Protein AF-A0A9X2YEI8-F1 (afdb_monomer_lite)

Organism: NCBI:txid318424

Foldseek 3Di:
DDDPVVVVVVVVVVVVVVPLPPVLLVVLLQQLQVLLLPLVVLVVQCPPPPDDLQNVSVVSLVVPCPDPVVVSHDSVSSSNSNSVSSVVSVD

Radius of gyration: 19.05 Å; chains: 1; bounding box: 46×25×60 Å

pLDDT: mean 77.61, std 20.59, range [37.12, 96.12]

Secondary structure (DSSP, 8-state):
--SHHHHHHHHHHHHHHHHTTHHHHHHHHHHHHHHH--HHHHHHHHTSTT--HHHHHHHHHHHHTTSGGGTT--HHHHHHHHHHHHHHHH-

Sequence (91 aa):
MSIIAAALLVLLVAAELSIGSDDRHDRSYHAGYVAASHGSWVRDAMATRGMTSSTLCESVADRTLTGDEAVGIVRGDFIDGCTRAVAEAME

Structure (mmCIF, N/CA/C/O backbone):
data_AF-A0A9X2YEI8-F1
#
_entry.id   AF-A0A9X2YEI8-F1
#
loop_
_atom_site.group_PDB
_atom_site.id
_atom_site.type_symbol
_atom_site.label_atom_id
_atom_site.label_alt_id
_atom_site.label_comp_id
_atom_site.label_asym_id
_atom_site.label_entity_id
_atom_site.label_seq_id
_atom_site.pdbx_PDB_ins_code
_atom_site.Cartn_x
_atom_site.Cartn_y
_atom_site.Cartn_z
_atom_site.occupancy
_atom_site.B_iso_or_equiv
_atom_site.auth_seq_id
_atom_site.auth_comp_id
_atom_site.auth_asym_id
_atom_site.auth_atom_id
_atom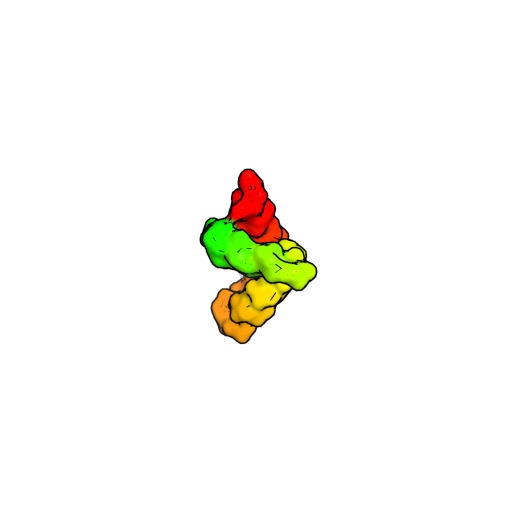_site.pdbx_PDB_model_num
ATOM 1 N N . MET A 1 1 ? 30.438 11.795 -44.913 1.00 51.81 1 MET A N 1
ATOM 2 C CA . MET A 1 1 ? 30.275 12.706 -43.763 1.00 51.81 1 MET A CA 1
ATOM 3 C C . MET A 1 1 ? 29.359 13.831 -44.191 1.00 51.81 1 MET A C 1
ATOM 5 O O . MET A 1 1 ? 29.724 14.521 -45.127 1.00 51.81 1 MET A O 1
ATOM 9 N N . SER A 1 2 ? 28.189 13.970 -43.570 1.00 38.09 2 SER A N 1
ATOM 10 C CA . SER A 1 2 ? 27.698 15.291 -43.165 1.00 38.09 2 SER A CA 1
ATOM 11 C C . SER A 1 2 ? 26.414 15.166 -42.343 1.00 38.09 2 SER A C 1
ATOM 13 O O . SER A 1 2 ? 25.303 15.187 -42.856 1.00 38.09 2 SER A O 1
ATOM 15 N N . ILE A 1 3 ? 26.653 15.014 -41.038 1.00 45.00 3 ILE A N 1
ATOM 16 C CA . ILE A 1 3 ? 26.004 15.672 -39.886 1.00 45.00 3 ILE A CA 1
ATOM 17 C C . ILE A 1 3 ? 24.502 15.470 -39.614 1.00 45.00 3 ILE A C 1
ATOM 19 O O . ILE A 1 3 ? 24.104 15.562 -38.457 1.00 45.00 3 ILE A O 1
ATOM 23 N N . ILE A 1 4 ? 23.664 15.135 -40.595 1.00 39.22 4 ILE A N 1
ATOM 24 C CA . ILE A 1 4 ? 22.202 15.133 -40.391 1.00 39.22 4 ILE A CA 1
ATOM 25 C C . ILE A 1 4 ? 21.734 13.885 -39.624 1.00 39.22 4 ILE A C 1
ATOM 27 O O . ILE A 1 4 ? 20.852 13.970 -38.774 1.00 39.22 4 ILE A O 1
ATOM 31 N N . ALA A 1 5 ? 22.378 12.735 -39.842 1.00 37.12 5 ALA A N 1
ATOM 32 C CA . ALA A 1 5 ? 22.002 11.489 -39.167 1.00 37.12 5 ALA A CA 1
ATOM 33 C C . ALA A 1 5 ? 22.395 11.454 -37.678 1.00 37.12 5 ALA A C 1
ATOM 35 O O . ALA A 1 5 ? 21.741 10.785 -36.885 1.00 37.12 5 ALA A O 1
ATOM 36 N N . ALA A 1 6 ? 23.438 12.191 -37.281 1.00 39.53 6 ALA A N 1
ATOM 37 C CA . ALA A 1 6 ? 23.888 12.223 -35.889 1.00 39.53 6 ALA A CA 1
ATOM 38 C C . ALA A 1 6 ? 23.042 13.172 -35.022 1.00 39.53 6 ALA A C 1
ATOM 40 O O . ALA A 1 6 ? 22.823 12.887 -33.850 1.00 39.53 6 ALA A O 1
ATOM 41 N N . ALA A 1 7 ? 22.515 14.263 -35.591 1.00 40.12 7 ALA A N 1
ATOM 42 C CA . ALA A 1 7 ? 21.663 15.197 -34.852 1.00 40.12 7 ALA A CA 1
ATOM 43 C C . ALA A 1 7 ? 20.281 14.602 -34.516 1.00 40.12 7 ALA A C 1
ATOM 45 O O . ALA A 1 7 ? 19.739 14.864 -33.445 1.00 40.12 7 ALA A O 1
ATOM 46 N N . LEU A 1 8 ? 19.736 13.752 -35.394 1.00 37.56 8 LEU A N 1
ATOM 47 C CA . LEU A 1 8 ? 18.447 13.081 -35.179 1.00 37.56 8 LEU A CA 1
ATOM 48 C C . LEU A 1 8 ? 18.505 11.989 -34.100 1.00 37.56 8 LEU A C 1
ATOM 50 O O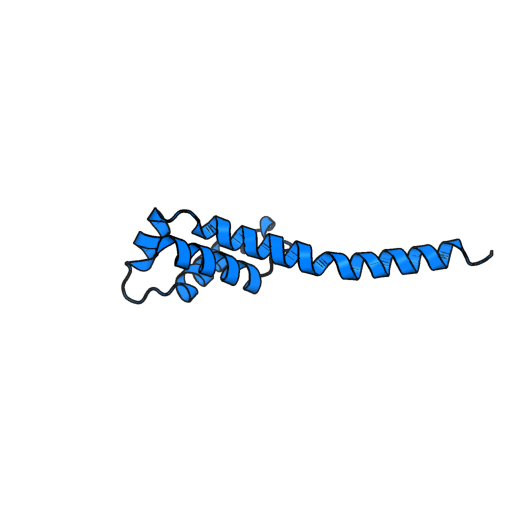 . LEU A 1 8 ? 17.538 11.806 -33.366 1.00 37.56 8 LEU A O 1
ATOM 54 N N . LEU A 1 9 ? 19.647 11.315 -33.944 1.00 39.47 9 LEU A N 1
ATOM 55 C CA . LEU A 1 9 ? 19.840 10.315 -32.887 1.00 39.47 9 LEU A CA 1
ATOM 56 C C . LEU A 1 9 ? 19.984 10.943 -31.493 1.00 39.47 9 LEU A C 1
ATOM 58 O O . LEU A 1 9 ? 19.544 10.350 -30.515 1.00 39.47 9 LEU A O 1
ATOM 62 N N . VAL A 1 10 ? 20.530 12.158 -31.391 1.00 43.28 10 VAL A N 1
ATOM 63 C CA . VAL A 1 10 ? 20.626 12.871 -30.103 1.00 43.28 10 VAL A CA 1
ATOM 64 C C . VAL A 1 10 ? 19.259 13.412 -29.655 1.00 43.28 10 VAL A C 1
ATOM 66 O O . VAL A 1 10 ? 18.975 13.442 -28.460 1.00 43.28 10 VAL A O 1
ATOM 69 N N . LEU A 1 11 ? 18.374 13.766 -30.593 1.00 40.75 11 LEU A N 1
ATOM 70 C CA . LEU A 1 11 ? 17.014 14.231 -30.286 1.00 40.75 11 LEU A CA 1
ATOM 71 C C . LEU A 1 11 ? 16.053 13.101 -29.881 1.00 40.75 11 LEU A C 1
ATOM 73 O O . LEU A 1 11 ? 15.205 13.320 -29.021 1.00 40.75 11 LEU A O 1
ATOM 77 N N . LEU A 1 12 ? 16.213 11.888 -30.422 1.00 41.47 12 LEU A N 1
ATOM 78 C CA . LEU A 1 12 ? 15.422 10.727 -29.988 1.00 41.47 12 LEU A CA 1
ATOM 79 C C . LEU A 1 12 ? 15.800 10.250 -28.578 1.00 41.47 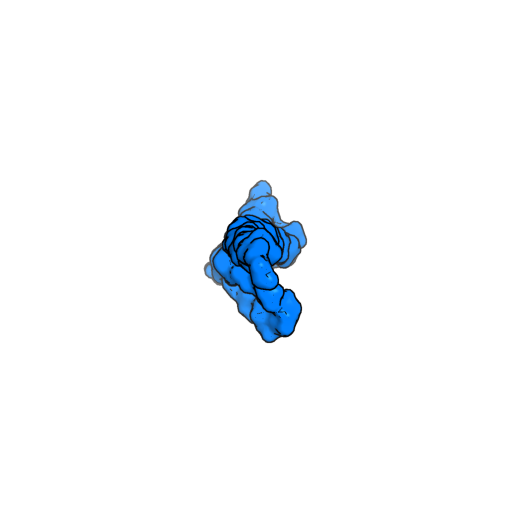12 LEU A C 1
ATOM 81 O O . LEU A 1 12 ? 14.921 9.901 -27.800 1.00 41.47 12 LEU A O 1
ATOM 85 N N . VAL A 1 13 ? 17.081 10.321 -28.205 1.00 43.72 13 VAL A N 1
ATOM 86 C CA . VAL A 1 13 ? 17.518 9.991 -26.836 1.00 43.72 13 VAL A CA 1
ATOM 87 C C . VAL A 1 13 ? 17.046 11.045 -25.819 1.00 43.72 13 VAL A C 1
ATOM 89 O O . VAL A 1 13 ? 16.765 10.708 -24.673 1.00 43.72 13 VAL A O 1
ATOM 92 N N . ALA A 1 14 ? 16.885 12.309 -26.230 1.00 44.66 14 ALA A N 1
ATOM 93 C CA . ALA A 1 14 ? 16.323 13.358 -25.374 1.00 44.66 14 ALA A CA 1
ATOM 94 C C . ALA A 1 14 ? 14.791 13.253 -25.199 1.00 44.66 14 ALA A C 1
ATOM 96 O O . ALA A 1 14 ? 14.268 13.621 -24.146 1.00 44.66 14 ALA A O 1
ATOM 97 N N . ALA A 1 15 ? 14.069 12.720 -26.193 1.00 41.22 15 ALA A N 1
ATOM 98 C CA . ALA A 1 15 ? 12.625 12.486 -26.099 1.00 41.22 15 ALA A CA 1
ATOM 99 C C . ALA A 1 15 ? 12.281 11.278 -25.203 1.00 41.22 15 ALA A C 1
ATOM 101 O O . ALA A 1 15 ? 11.343 11.348 -24.414 1.00 41.22 15 ALA A O 1
ATOM 102 N N . GLU A 1 16 ? 13.091 10.216 -25.231 1.00 44.28 16 GLU A N 1
ATOM 103 C CA . GLU A 1 16 ? 12.930 9.042 -24.350 1.00 44.28 16 GLU A CA 1
ATOM 104 C C . GLU A 1 16 ? 13.189 9.368 -22.865 1.00 44.28 16 GLU A C 1
ATOM 106 O O . GLU A 1 16 ? 12.647 8.719 -21.973 1.00 44.28 16 GLU A O 1
ATOM 111 N N . LEU A 1 17 ? 13.967 10.415 -22.573 1.00 41.50 17 LEU A N 1
ATOM 112 C CA . LEU A 1 17 ? 14.197 10.890 -21.203 1.00 41.50 17 LEU A CA 1
ATOM 113 C C . LEU A 1 17 ? 13.016 11.684 -20.621 1.00 41.50 17 LEU A C 1
ATOM 115 O O . LEU A 1 17 ? 12.999 11.931 -19.418 1.00 41.50 17 LEU A O 1
ATOM 119 N N . SER A 1 18 ? 12.035 12.057 -21.450 1.00 42.69 18 SER A N 1
ATOM 120 C CA . SER A 1 18 ? 10.864 12.848 -21.036 1.00 42.69 18 SER A CA 1
ATOM 121 C C . SER A 1 18 ? 9.569 12.024 -20.954 1.00 42.69 18 SER A C 1
ATOM 123 O O . SER A 1 18 ? 8.609 12.470 -20.341 1.00 42.69 18 SER A O 1
ATOM 125 N N . ILE A 1 19 ? 9.534 10.827 -21.554 1.00 47.50 19 ILE A N 1
ATOM 126 C CA . ILE A 1 19 ? 8.358 9.927 -21.579 1.00 47.50 19 ILE A CA 1
ATOM 127 C C . ILE A 1 19 ? 8.383 8.935 -20.398 1.00 47.50 19 ILE A C 1
ATOM 129 O O . ILE A 1 19 ? 7.363 8.394 -19.988 1.00 47.50 19 ILE A O 1
ATOM 133 N N . GLY A 1 20 ? 9.551 8.708 -19.794 1.00 48.62 20 GLY A N 1
ATOM 134 C CA . GLY A 1 20 ? 9.731 7.663 -18.783 1.00 48.62 20 GLY A CA 1
ATOM 135 C C . GLY A 1 20 ? 9.200 7.967 -17.378 1.00 48.62 20 GLY A C 1
ATOM 136 O O . GLY A 1 20 ? 9.190 7.048 -16.558 1.00 48.62 20 GLY A O 1
ATOM 137 N N . SER A 1 21 ? 8.814 9.209 -17.066 1.00 52.25 21 SER A N 1
ATOM 138 C CA . SER A 1 21 ? 8.386 9.612 -15.717 1.00 52.25 21 SER A CA 1
ATOM 139 C C . SER A 1 21 ? 6.877 9.505 -15.503 1.00 52.25 21 SER A C 1
ATOM 141 O O . SER A 1 21 ? 6.488 8.860 -14.534 1.00 52.25 21 SER A O 1
ATOM 143 N N . ASP A 1 22 ? 6.042 10.039 -16.402 1.00 59.84 22 ASP A N 1
ATOM 144 C CA . ASP A 1 22 ? 4.575 9.994 -16.245 1.00 59.84 22 ASP A CA 1
ATOM 145 C C . ASP A 1 22 ? 4.041 8.557 -16.349 1.00 59.84 22 ASP A C 1
ATOM 147 O O . ASP A 1 22 ? 3.377 8.077 -15.436 1.00 59.84 22 ASP A O 1
ATOM 151 N N . ASP A 1 23 ? 4.458 7.795 -17.367 1.00 67.44 23 ASP A N 1
ATOM 152 C CA . ASP A 1 23 ? 4.056 6.385 -17.523 1.00 67.44 23 ASP A CA 1
ATOM 153 C C . ASP A 1 23 ? 4.542 5.483 -16.377 1.00 67.44 23 ASP A C 1
ATOM 155 O O . ASP A 1 23 ? 4.016 4.388 -16.148 1.00 67.44 23 ASP A O 1
ATOM 159 N N . ARG A 1 24 ? 5.621 5.876 -15.692 1.00 63.62 24 ARG A N 1
ATOM 160 C CA . ARG A 1 24 ? 6.143 5.139 -14.536 1.00 63.62 24 ARG A CA 1
ATOM 161 C C . ARG A 1 24 ? 5.384 5.506 -13.268 1.00 63.62 24 ARG A C 1
ATOM 163 O O . ARG A 1 24 ? 5.110 4.604 -12.475 1.00 63.62 24 ARG A O 1
ATOM 170 N N . HIS A 1 25 ? 5.036 6.779 -13.110 1.00 75.56 25 HIS A N 1
ATOM 171 C CA . HIS A 1 25 ? 4.208 7.272 -12.017 1.00 75.56 25 HIS A CA 1
ATOM 172 C C . HIS A 1 25 ? 2.828 6.611 -12.069 1.00 75.56 25 HIS A C 1
ATOM 174 O O . H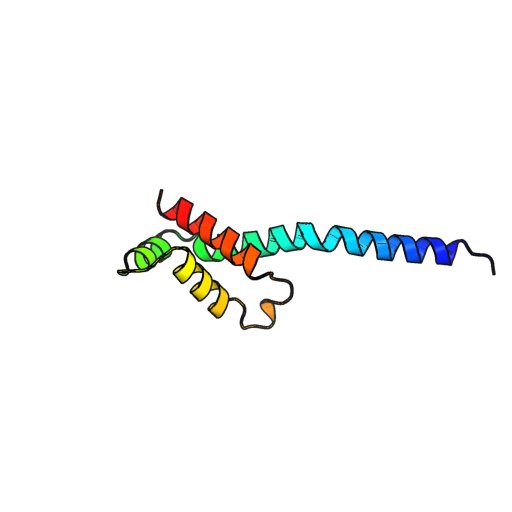IS A 1 25 ? 2.424 5.954 -11.111 1.00 75.56 25 HIS A O 1
ATOM 180 N N . ASP A 1 26 ? 2.189 6.624 -13.240 1.00 84.44 26 ASP A N 1
ATOM 181 C CA . ASP A 1 26 ? 0.880 6.008 -13.465 1.00 84.44 26 ASP A CA 1
ATOM 182 C C . ASP A 1 26 ? 0.897 4.496 -13.228 1.00 84.44 26 ASP A C 1
ATOM 184 O O . ASP A 1 26 ? 0.011 3.955 -12.564 1.00 84.44 26 ASP A O 1
ATOM 188 N N . ARG A 1 27 ? 1.927 3.786 -13.710 1.00 87.31 27 ARG A N 1
ATOM 189 C CA . ARG A 1 27 ? 2.053 2.338 -13.471 1.00 87.31 27 ARG A CA 1
ATOM 190 C C . ARG A 1 27 ? 2.287 1.998 -12.007 1.00 87.31 27 ARG A C 1
ATOM 192 O O . ARG A 1 27 ? 1.683 1.052 -11.506 1.00 87.31 27 ARG A O 1
ATOM 199 N N . SER A 1 28 ? 3.158 2.742 -11.333 1.00 91.12 28 SER A N 1
ATOM 200 C CA . SER A 1 28 ? 3.483 2.500 -9.926 1.00 91.12 28 SER A CA 1
ATOM 201 C C . SER A 1 28 ? 2.270 2.781 -9.042 1.00 91.12 28 SER A C 1
ATOM 203 O O . SER A 1 28 ? 1.896 1.938 -8.228 1.00 91.12 28 SER A O 1
ATOM 205 N N . TYR A 1 29 ? 1.595 3.904 -9.293 1.00 92.75 29 TYR A N 1
ATOM 206 C CA . TYR A 1 29 ? 0.330 4.262 -8.668 1.00 92.75 29 TYR A CA 1
ATOM 207 C C . TYR A 1 29 ? -0.741 3.197 -8.891 1.00 92.75 29 TYR A C 1
ATOM 209 O O . TYR A 1 29 ? -1.337 2.695 -7.938 1.00 92.75 29 TYR A O 1
ATOM 217 N N . HIS A 1 30 ? -0.957 2.788 -10.141 1.00 91.94 30 HIS A N 1
ATOM 218 C CA . HIS A 1 30 ? -1.956 1.780 -10.469 1.00 91.94 30 HIS A CA 1
ATOM 219 C C . HIS A 1 30 ? -1.664 0.433 -9.797 1.00 91.94 30 HIS A C 1
ATOM 221 O O . HIS A 1 30 ? -2.577 -0.189 -9.257 1.00 91.94 30 HIS A O 1
ATOM 227 N N . ALA A 1 31 ? -0.400 -0.002 -9.764 1.00 91.25 31 ALA A N 1
ATOM 228 C CA . ALA A 1 31 ? 0.000 -1.228 -9.077 1.00 91.25 31 ALA A CA 1
ATOM 229 C C . ALA A 1 31 ? -0.327 -1.173 -7.576 1.00 91.25 31 ALA A C 1
ATOM 231 O O . ALA A 1 31 ? -0.891 -2.123 -7.029 1.00 91.25 31 ALA A O 1
ATOM 232 N N . GLY A 1 32 ? -0.037 -0.040 -6.931 1.00 92.56 32 GLY A N 1
ATOM 233 C CA . GLY A 1 32 ? -0.403 0.206 -5.540 1.00 92.56 32 GLY A CA 1
ATOM 234 C C . GLY A 1 32 ? -1.909 0.177 -5.306 1.00 92.56 32 GLY A C 1
ATOM 235 O O . GLY A 1 32 ? -2.392 -0.496 -4.395 1.00 92.56 32 GLY A O 1
ATOM 236 N N . TYR A 1 33 ? -2.661 0.861 -6.168 1.00 93.62 33 TYR A N 1
ATOM 237 C CA . TYR A 1 33 ? -4.118 0.912 -6.106 1.00 93.62 33 TYR A CA 1
ATOM 238 C C . TYR A 1 33 ? -4.736 -0.484 -6.245 1.00 93.62 33 TYR A C 1
ATOM 240 O O . TYR A 1 33 ? -5.547 -0.894 -5.417 1.00 93.62 33 TYR A O 1
ATOM 248 N N . VAL A 1 34 ? -4.310 -1.268 -7.241 1.00 92.88 34 VAL A N 1
ATOM 249 C CA . VAL A 1 34 ? -4.802 -2.638 -7.453 1.00 92.88 34 VAL A CA 1
ATOM 250 C C . VAL A 1 34 ? -4.498 -3.527 -6.249 1.00 92.88 34 VAL A C 1
ATOM 252 O O . VAL A 1 34 ? -5.376 -4.290 -5.835 1.00 92.88 34 VAL A O 1
ATOM 255 N N . ALA A 1 35 ? -3.316 -3.387 -5.637 1.00 90.94 35 ALA A N 1
ATOM 256 C CA . ALA A 1 35 ? -2.934 -4.166 -4.464 1.00 90.94 35 ALA A CA 1
ATOM 257 C C . ALA A 1 35 ? -3.926 -3.998 -3.297 1.00 90.94 35 ALA A C 1
ATOM 259 O O . ALA A 1 35 ? -4.222 -4.979 -2.616 1.00 90.94 35 ALA A O 1
ATOM 260 N N . ALA A 1 36 ? -4.502 -2.802 -3.118 1.00 90.31 36 ALA A N 1
ATOM 261 C CA . ALA A 1 36 ? -5.478 -2.484 -2.069 1.00 90.31 36 ALA A CA 1
ATOM 262 C C . ALA A 1 36 ? -6.931 -2.292 -2.544 1.00 90.31 36 ALA A C 1
ATOM 264 O O . ALA A 1 36 ? -7.808 -1.997 -1.741 1.00 90.31 36 ALA A O 1
ATOM 265 N N . SER A 1 37 ? -7.233 -2.550 -3.815 1.00 88.44 37 SER A N 1
ATOM 266 C CA . SER A 1 37 ? -8.590 -2.399 -4.372 1.00 8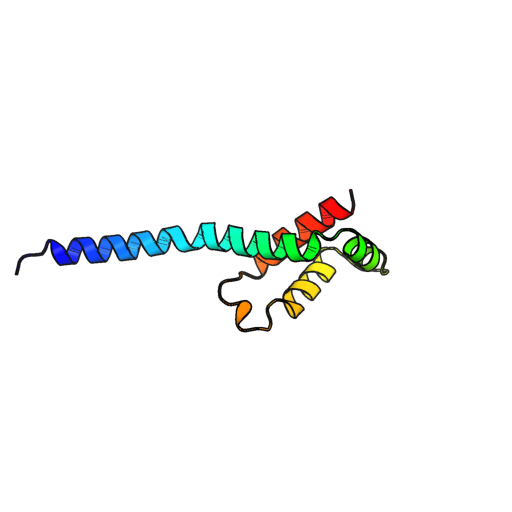8.44 37 SER A CA 1
ATOM 267 C C . SER A 1 37 ? -9.619 -3.397 -3.813 1.00 88.44 37 SER A C 1
ATOM 269 O O . SER A 1 37 ? -10.829 -3.173 -3.862 1.00 88.44 37 SER A O 1
ATOM 271 N N . HIS A 1 38 ? -9.160 -4.513 -3.244 1.00 83.25 38 HIS A N 1
ATOM 272 C CA . HIS A 1 38 ? -10.032 -5.535 -2.670 1.00 83.25 38 HIS A CA 1
ATOM 273 C C . HIS A 1 38 ? -10.493 -5.137 -1.255 1.00 83.25 38 HIS A C 1
ATOM 275 O O . HIS A 1 38 ? -9.934 -5.562 -0.244 1.00 83.25 38 HIS A O 1
ATOM 281 N N . GLY A 1 39 ? -11.563 -4.345 -1.173 1.00 77.69 39 GLY A N 1
ATOM 282 C CA . GLY A 1 39 ? -11.987 -3.702 0.076 1.00 77.69 39 GLY A CA 1
ATOM 283 C C . GLY A 1 39 ? -12.279 -4.622 1.274 1.00 77.69 39 GLY A C 1
ATOM 284 O O . GLY A 1 39 ? -12.220 -4.162 2.410 1.00 77.69 39 GLY A O 1
ATOM 285 N N . SER A 1 40 ? -12.568 -5.918 1.087 1.00 86.25 40 SER A N 1
ATOM 286 C CA . SER A 1 40 ? -12.823 -6.834 2.214 1.00 86.25 40 SER A CA 1
ATOM 287 C C . SER A 1 40 ? -11.583 -7.101 3.071 1.00 86.25 40 SER A C 1
ATOM 289 O O . SER A 1 40 ? -11.687 -7.055 4.293 1.00 86.25 40 SER A O 1
ATOM 291 N N . TRP A 1 41 ? -10.420 -7.357 2.460 1.00 89.81 41 TRP A N 1
ATOM 292 C CA . TRP A 1 41 ? -9.189 -7.600 3.221 1.00 89.81 41 TRP A CA 1
ATOM 293 C C . TRP A 1 41 ? -8.620 -6.295 3.780 1.00 89.81 41 TRP A C 1
ATOM 295 O O . TRP A 1 41 ? -8.075 -6.296 4.878 1.00 89.81 41 TRP A O 1
ATOM 305 N N . VAL A 1 42 ? -8.792 -5.176 3.064 1.00 91.19 42 VAL A N 1
ATOM 306 C CA . VAL A 1 42 ? -8.393 -3.853 3.559 1.00 91.19 42 VAL A CA 1
ATOM 307 C C . VAL A 1 42 ? -9.152 -3.513 4.833 1.00 91.19 42 VAL A C 1
ATOM 309 O O . VAL A 1 42 ? -8.532 -3.121 5.815 1.00 91.19 42 VAL A O 1
ATOM 312 N N . ARG A 1 43 ? -10.476 -3.706 4.852 1.00 90.31 43 ARG A N 1
ATOM 313 C CA . ARG A 1 43 ? -11.291 -3.467 6.051 1.00 90.31 43 ARG A CA 1
ATOM 314 C C . ARG A 1 43 ? -10.873 -4.355 7.221 1.00 90.31 43 ARG A C 1
ATOM 316 O O . ARG A 1 43 ? -10.783 -3.863 8.340 1.00 90.31 43 ARG A O 1
ATOM 323 N N . ASP A 1 44 ? -10.581 -5.628 6.963 1.00 92.38 44 ASP A N 1
ATOM 324 C CA . ASP A 1 44 ? -10.079 -6.557 7.984 1.00 92.38 44 ASP A CA 1
ATOM 325 C C . ASP A 1 44 ? -8.711 -6.115 8.537 1.00 92.38 44 ASP A C 1
ATOM 327 O O . ASP A 1 44 ? -8.521 -5.999 9.749 1.00 92.38 44 ASP A O 1
ATOM 331 N N . ALA A 1 45 ? -7.781 -5.743 7.654 1.00 91.19 45 ALA A N 1
ATOM 332 C CA . ALA A 1 45 ? -6.476 -5.230 8.049 1.00 91.19 45 ALA A CA 1
ATOM 333 C C . ALA A 1 45 ? -6.595 -3.928 8.857 1.00 91.19 45 ALA A C 1
ATOM 335 O O . ALA A 1 45 ? -5.982 -3.798 9.918 1.00 91.19 45 ALA A O 1
ATOM 336 N N . MET A 1 46 ? -7.428 -2.990 8.401 1.00 92.75 46 MET A N 1
ATOM 337 C CA . MET A 1 46 ? -7.683 -1.706 9.061 1.00 92.75 46 MET A CA 1
ATOM 338 C C . MET A 1 46 ? -8.435 -1.846 10.393 1.00 92.75 46 MET A C 1
ATOM 340 O O . MET A 1 46 ? -8.329 -0.961 11.240 1.00 92.75 46 MET A O 1
ATOM 344 N N . ALA A 1 47 ? -9.142 -2.956 10.631 1.00 93.38 47 ALA A N 1
ATOM 345 C CA . ALA A 1 47 ? -9.756 -3.257 11.926 1.00 93.38 47 ALA A CA 1
ATOM 346 C C . ALA A 1 47 ? -8.727 -3.649 13.006 1.00 93.38 47 ALA A C 1
ATOM 348 O O . ALA A 1 47 ? -9.043 -3.648 14.201 1.00 93.38 47 ALA A O 1
ATOM 349 N N . THR A 1 48 ? -7.483 -3.951 12.619 1.00 94.31 48 THR A N 1
ATOM 350 C CA . THR A 1 48 ? -6.397 -4.208 13.569 1.00 94.31 48 THR A CA 1
ATOM 351 C C . THR A 1 48 ? -6.067 -2.938 14.354 1.00 94.31 48 THR A C 1
ATOM 353 O O . THR A 1 48 ? -5.808 -1.874 13.792 1.00 94.31 48 THR A O 1
ATOM 356 N N . ARG A 1 49 ? -6.042 -3.035 15.689 1.00 92.50 49 ARG A N 1
ATOM 357 C CA . ARG A 1 49 ? -5.789 -1.881 16.562 1.00 92.50 49 ARG A CA 1
ATOM 358 C C . ARG A 1 49 ? -4.434 -1.239 16.246 1.00 92.50 49 ARG A C 1
ATOM 360 O O . ARG A 1 49 ? -3.402 -1.895 16.336 1.00 92.50 49 ARG A O 1
ATOM 367 N N . GLY A 1 50 ? -4.449 0.063 15.965 1.00 89.69 50 GLY A N 1
ATOM 368 C CA . GLY A 1 50 ? -3.243 0.831 15.648 1.00 89.69 50 GLY A CA 1
ATOM 369 C C . GLY A 1 50 ? -2.786 0.713 14.192 1.00 89.69 50 GLY A C 1
ATOM 370 O O . GLY A 1 50 ? -1.768 1.307 13.847 1.00 89.69 50 GLY A O 1
ATOM 371 N N . MET A 1 51 ? -3.525 -0.008 13.340 1.00 93.69 51 MET A N 1
ATOM 372 C CA . MET A 1 51 ? -3.281 -0.009 11.902 1.00 93.69 51 MET A CA 1
ATOM 373 C C . MET A 1 51 ? -3.630 1.357 11.307 1.00 93.69 51 MET A C 1
ATOM 375 O O . MET A 1 51 ? -4.675 1.935 11.605 1.00 93.69 51 MET A O 1
ATOM 379 N N . THR A 1 52 ? -2.755 1.859 10.443 1.00 94.25 52 THR A N 1
ATOM 380 C CA . THR A 1 52 ? -3.002 3.049 9.622 1.00 94.25 52 THR A CA 1
ATOM 381 C C . THR A 1 52 ? -2.869 2.673 8.153 1.00 94.25 52 THR A C 1
ATOM 383 O O . THR A 1 52 ? -2.181 1.702 7.831 1.00 94.25 52 THR A O 1
ATOM 386 N N . SER A 1 53 ? -3.482 3.447 7.254 1.00 92.19 53 SER A N 1
ATOM 387 C CA . SER A 1 53 ? -3.339 3.244 5.806 1.00 92.19 53 SER A CA 1
ATOM 388 C C . SER A 1 53 ? -1.872 3.259 5.373 1.00 92.19 53 SER A C 1
ATOM 390 O O . SER A 1 53 ? -1.453 2.399 4.607 1.00 92.19 53 SER A O 1
ATOM 392 N N . SER A 1 54 ? -1.068 4.163 5.940 1.00 91.81 54 SER A N 1
ATOM 393 C CA . SER A 1 54 ? 0.374 4.234 5.692 1.00 91.81 54 SER A CA 1
ATOM 394 C C . SER A 1 54 ? 1.090 2.952 6.127 1.00 91.81 54 SER A C 1
ATOM 396 O O . SER A 1 54 ? 1.775 2.340 5.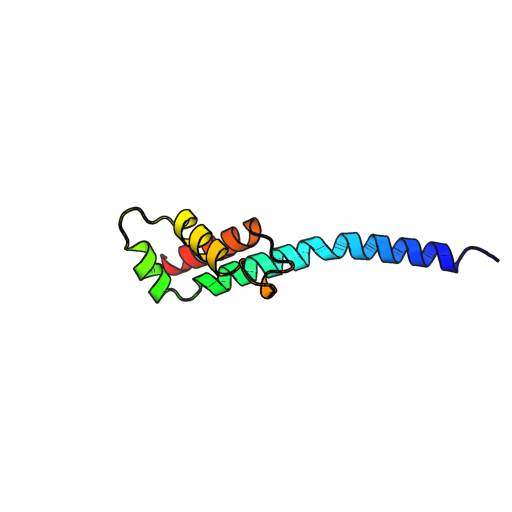316 1.00 91.81 54 SER A O 1
ATOM 398 N N . THR A 1 55 ? 0.888 2.483 7.363 1.00 94.44 55 THR A N 1
ATOM 399 C CA . THR A 1 55 ? 1.519 1.241 7.853 1.00 94.44 55 THR A CA 1
ATOM 400 C C . THR A 1 55 ? 1.100 0.019 7.033 1.00 94.44 55 THR A C 1
ATOM 402 O O . THR A 1 55 ? 1.924 -0.849 6.745 1.00 94.44 55 THR A O 1
ATOM 405 N N . LEU A 1 56 ? -0.172 -0.039 6.635 1.00 94.00 56 LEU A N 1
ATOM 406 C CA . LEU A 1 56 ? -0.696 -1.093 5.779 1.00 94.00 56 LEU A CA 1
ATOM 407 C C . LEU A 1 56 ? -0.009 -1.081 4.409 1.00 94.00 56 LEU A C 1
ATOM 409 O O . LEU A 1 56 ? 0.536 -2.099 3.990 1.00 94.00 56 LEU A O 1
ATOM 413 N N . CYS A 1 57 ? 0.006 0.070 3.739 1.00 95.44 57 CYS A N 1
ATOM 414 C CA . CYS A 1 57 ? 0.564 0.221 2.399 1.00 95.44 57 CYS A CA 1
ATOM 415 C C . CYS A 1 57 ? 2.085 0.059 2.357 1.00 95.44 57 CYS A C 1
ATOM 417 O O . CYS A 1 57 ? 2.594 -0.507 1.395 1.00 95.44 57 CYS A O 1
ATOM 419 N N . GLU A 1 58 ? 2.802 0.451 3.411 1.00 94.31 58 GLU A N 1
ATOM 420 C CA . GLU A 1 58 ? 4.227 0.141 3.570 1.00 94.31 58 GLU A CA 1
ATOM 421 C C . GLU A 1 58 ? 4.457 -1.371 3.652 1.00 94.31 58 GLU A C 1
ATOM 423 O O . GLU A 1 58 ? 5.306 -1.912 2.948 1.00 94.31 58 GLU A O 1
ATOM 428 N N . SER A 1 59 ? 3.642 -2.088 4.434 1.00 92.50 59 SER A N 1
ATOM 429 C CA . SER A 1 59 ? 3.740 -3.548 4.528 1.00 92.50 59 SER A CA 1
ATOM 430 C C . SER A 1 59 ? 3.382 -4.253 3.215 1.00 92.50 59 SER A C 1
ATOM 432 O O . SER A 1 59 ? 3.966 -5.289 2.896 1.00 92.50 59 SER A O 1
ATOM 434 N N . VAL A 1 60 ? 2.421 -3.721 2.458 1.00 91.75 60 VAL A N 1
ATOM 435 C CA . VAL A 1 60 ? 2.078 -4.223 1.120 1.00 91.75 60 VAL A CA 1
ATOM 436 C C . VAL A 1 60 ? 3.236 -3.973 0.160 1.00 91.75 60 VAL A C 1
ATOM 438 O O . VAL A 1 60 ? 3.672 -4.909 -0.504 1.00 91.75 60 VAL A O 1
ATOM 441 N N . ALA A 1 61 ? 3.785 -2.757 0.139 1.00 91.62 61 ALA A N 1
ATOM 442 C CA . ALA A 1 61 ? 4.930 -2.406 -0.691 1.00 91.62 61 ALA A CA 1
ATOM 443 C C . ALA A 1 61 ? 6.139 -3.303 -0.386 1.00 91.62 61 ALA A C 1
ATOM 445 O O . ALA A 1 61 ? 6.728 -3.860 -1.306 1.00 91.62 61 ALA A O 1
ATOM 446 N N . ASP A 1 62 ? 6.460 -3.535 0.889 1.00 90.88 62 ASP A N 1
ATOM 447 C CA . ASP A 1 62 ? 7.557 -4.424 1.288 1.00 90.88 62 ASP A CA 1
ATOM 448 C C . ASP A 1 62 ? 7.354 -5.868 0.803 1.00 90.88 62 ASP A C 1
ATOM 450 O O . ASP A 1 62 ? 8.320 -6.554 0.491 1.00 90.88 62 ASP A O 1
ATOM 454 N N . ARG A 1 63 ? 6.114 -6.360 0.714 1.00 87.56 63 ARG A N 1
ATOM 455 C CA . ARG A 1 63 ? 5.838 -7.710 0.191 1.00 87.56 63 ARG A CA 1
ATOM 456 C C . ARG A 1 63 ? 5.872 -7.753 -1.331 1.00 87.56 63 ARG A C 1
ATOM 458 O O . ARG A 1 63 ? 6.401 -8.704 -1.894 1.00 87.56 63 ARG A O 1
ATOM 465 N N . THR A 1 64 ? 5.316 -6.742 -1.988 1.00 85.62 64 THR A N 1
ATOM 466 C CA . THR A 1 64 ? 5.155 -6.702 -3.446 1.00 85.62 64 THR A CA 1
ATOM 467 C C . THR A 1 64 ? 6.449 -6.327 -4.166 1.00 85.62 64 THR A C 1
ATOM 469 O O . THR A 1 64 ? 6.710 -6.832 -5.253 1.00 85.62 64 THR A O 1
ATOM 472 N N . LEU A 1 65 ? 7.292 -5.482 -3.567 1.00 85.81 65 LEU A N 1
ATOM 473 C CA . LEU A 1 65 ? 8.477 -4.918 -4.222 1.00 85.81 65 LEU A CA 1
ATOM 474 C C . LEU A 1 65 ? 9.770 -5.727 -4.006 1.00 85.81 65 LEU A C 1
ATOM 476 O O . LEU A 1 65 ? 10.859 -5.224 -4.270 1.00 85.81 65 LEU A O 1
ATOM 480 N N . THR A 1 66 ? 9.680 -6.966 -3.516 1.00 80.75 66 THR A N 1
ATOM 481 C CA . THR A 1 66 ? 10.859 -7.803 -3.205 1.00 80.75 66 THR A CA 1
ATOM 482 C C . THR A 1 66 ? 11.308 -8.729 -4.336 1.00 80.75 66 THR A C 1
ATOM 484 O O . THR A 1 66 ? 12.374 -9.332 -4.223 1.00 80.75 66 THR A O 1
ATOM 487 N N . GLY A 1 67 ? 10.536 -8.846 -5.421 1.00 68.19 67 GLY A N 1
ATOM 488 C CA . GLY A 1 67 ? 10.863 -9.690 -6.576 1.00 68.19 67 GLY A CA 1
ATOM 489 C C . GLY A 1 67 ? 11.397 -8.915 -7.784 1.00 68.19 67 GLY A C 1
ATOM 490 O O . GLY A 1 67 ? 11.221 -7.703 -7.886 1.00 68.19 67 GLY A O 1
ATOM 491 N N . ASP A 1 68 ? 11.976 -9.635 -8.751 1.00 67.50 68 ASP A N 1
ATOM 492 C CA . ASP A 1 68 ? 12.403 -9.085 -10.053 1.00 67.50 68 ASP A CA 1
ATOM 493 C C . ASP A 1 68 ? 11.251 -8.407 -10.830 1.00 67.50 68 ASP A C 1
ATOM 495 O O . ASP A 1 68 ? 11.477 -7.556 -11.687 1.00 67.50 68 ASP A O 1
ATOM 499 N N . GLU A 1 69 ? 9.999 -8.729 -10.499 1.00 64.06 69 GLU A N 1
ATOM 500 C CA . GLU A 1 69 ? 8.792 -8.107 -11.062 1.00 64.06 69 GLU A CA 1
ATOM 501 C C . GLU A 1 69 ? 8.577 -6.653 -10.595 1.00 64.06 69 GLU A C 1
ATOM 503 O O . GLU A 1 69 ? 7.783 -5.925 -11.187 1.00 64.06 69 GLU A O 1
ATOM 508 N N . ALA A 1 70 ? 9.310 -6.191 -9.575 1.00 72.88 70 ALA A N 1
ATOM 509 C CA . ALA A 1 70 ? 9.248 -4.819 -9.069 1.00 72.88 70 ALA A CA 1
ATOM 510 C C . ALA A 1 70 ? 10.075 -3.817 -9.898 1.00 72.88 70 ALA A C 1
ATOM 512 O O . ALA A 1 70 ? 10.086 -2.617 -9.602 1.00 72.88 70 ALA A O 1
ATOM 513 N N . VAL A 1 71 ? 10.796 -4.285 -10.925 1.00 76.88 71 VAL A N 1
ATOM 514 C CA . VAL A 1 71 ? 11.648 -3.435 -11.765 1.00 76.88 71 VAL A CA 1
ATOM 515 C C . VAL A 1 71 ? 10.810 -2.347 -12.438 1.00 76.88 71 VAL A C 1
ATOM 517 O O . VAL A 1 71 ? 9.929 -2.609 -13.252 1.00 76.88 71 VAL A O 1
ATOM 520 N N . GLY A 1 72 ? 11.125 -1.092 -12.113 1.00 80.19 72 GLY A N 1
ATOM 521 C CA . GLY A 1 72 ? 10.431 0.078 -12.647 1.00 80.19 72 GLY A CA 1
ATOM 522 C C . GLY A 1 72 ? 9.258 0.569 -11.798 1.00 80.19 72 GLY A C 1
ATOM 523 O O . GLY A 1 72 ? 8.697 1.600 -12.152 1.00 80.19 72 GLY A O 1
ATOM 524 N N . ILE A 1 73 ? 8.930 -0.085 -10.679 1.00 87.06 73 ILE A N 1
ATOM 525 C CA . ILE A 1 73 ? 7.949 0.427 -9.717 1.00 87.06 73 ILE A CA 1
ATOM 526 C C . ILE A 1 73 ? 8.626 1.386 -8.735 1.00 87.06 73 ILE A C 1
ATOM 528 O O . ILE A 1 73 ? 9.640 1.068 -8.112 1.00 87.06 73 ILE A O 1
ATOM 532 N N . VAL A 1 74 ? 8.055 2.578 -8.590 1.00 91.00 74 VAL A N 1
ATOM 533 C CA . VAL A 1 74 ? 8.476 3.582 -7.612 1.00 91.00 74 VAL A CA 1
ATOM 534 C C . VAL A 1 74 ? 7.654 3.394 -6.341 1.00 91.00 74 VAL A C 1
ATOM 536 O O . VAL A 1 74 ? 6.428 3.463 -6.361 1.00 91.00 74 VAL A O 1
ATOM 539 N N . ARG A 1 75 ? 8.336 3.160 -5.213 1.00 91.94 75 ARG A N 1
ATOM 540 C CA . ARG A 1 75 ? 7.689 2.873 -3.921 1.00 91.94 75 ARG A CA 1
ATOM 541 C C . ARG A 1 75 ? 6.732 3.979 -3.468 1.00 91.94 75 ARG A C 1
ATOM 543 O O . ARG A 1 75 ? 5.668 3.656 -2.961 1.00 91.94 75 ARG A O 1
ATOM 550 N N . GLY A 1 76 ? 7.107 5.250 -3.635 1.00 91.88 76 GLY A N 1
ATOM 551 C CA . GLY A 1 76 ? 6.264 6.386 -3.233 1.00 91.88 76 GLY A CA 1
ATOM 552 C C . GLY A 1 76 ? 4.911 6.356 -3.941 1.00 91.88 76 GLY A C 1
ATOM 553 O O . GLY A 1 76 ? 3.878 6.218 -3.299 1.00 91.88 76 GLY A O 1
ATOM 554 N N . ASP A 1 77 ? 4.948 6.338 -5.268 1.00 93.75 77 ASP A N 1
ATOM 555 C CA . ASP A 1 77 ? 3.770 6.297 -6.134 1.00 93.75 77 ASP A CA 1
ATOM 556 C C . ASP A 1 77 ? 2.893 5.066 -5.849 1.00 93.75 77 ASP A C 1
ATOM 558 O O . ASP A 1 77 ? 1.668 5.158 -5.787 1.00 93.75 77 ASP A O 1
ATOM 562 N N . PHE A 1 78 ? 3.517 3.909 -5.605 1.00 93.38 78 PHE A N 1
ATOM 563 C CA . PHE A 1 78 ? 2.816 2.700 -5.172 1.00 93.38 78 PHE A CA 1
ATOM 564 C C . PHE A 1 78 ? 2.076 2.905 -3.843 1.00 93.38 78 PHE A C 1
ATOM 566 O O . PHE A 1 78 ? 0.910 2.530 -3.709 1.00 93.38 78 PHE A O 1
ATOM 573 N N . ILE A 1 79 ? 2.726 3.502 -2.846 1.00 95.56 79 ILE A N 1
ATOM 574 C CA . ILE A 1 79 ? 2.095 3.784 -1.552 1.00 95.56 79 ILE A CA 1
ATOM 575 C C . ILE A 1 79 ? 0.944 4.781 -1.722 1.00 95.56 79 ILE A C 1
ATOM 577 O O . ILE A 1 79 ? -0.098 4.595 -1.091 1.00 95.56 79 ILE A O 1
ATOM 581 N N . ASP A 1 80 ? 1.081 5.779 -2.594 1.00 95.25 80 ASP A N 1
ATOM 582 C CA . ASP A 1 80 ? 0.026 6.756 -2.881 1.00 95.25 80 ASP A CA 1
ATOM 583 C C . ASP A 1 80 ? -1.208 6.090 -3.505 1.00 95.25 80 ASP A C 1
ATOM 585 O O . ASP A 1 80 ? -2.339 6.311 -3.057 1.00 95.25 80 ASP A O 1
ATOM 589 N N . GLY A 1 81 ? -0.998 5.212 -4.490 1.00 94.00 81 GLY A N 1
ATOM 590 C CA . GLY A 1 81 ? -2.062 4.418 -5.103 1.00 94.00 81 GLY A CA 1
ATOM 591 C C . GLY A 1 81 ? -2.745 3.483 -4.111 1.00 94.00 81 GLY A C 1
ATOM 592 O O . GLY A 1 81 ? -3.974 3.451 -4.023 1.00 94.00 81 GLY A O 1
ATOM 593 N N . CYS A 1 82 ? -1.956 2.774 -3.302 1.00 95.75 82 CYS A N 1
ATOM 594 C CA . CYS A 1 82 ? -2.478 1.915 -2.243 1.00 95.75 82 CYS A CA 1
ATOM 595 C C . CYS A 1 82 ? -3.304 2.717 -1.231 1.00 95.75 82 CYS A C 1
ATOM 597 O O . CYS A 1 82 ? -4.419 2.329 -0.889 1.00 95.75 82 CYS A O 1
ATOM 599 N N . THR A 1 83 ? -2.803 3.874 -0.797 1.00 96.12 83 THR A N 1
ATOM 600 C CA . THR A 1 83 ? -3.487 4.731 0.177 1.00 96.12 83 THR A CA 1
ATOM 601 C C . THR A 1 83 ? -4.819 5.235 -0.372 1.00 96.12 83 THR A C 1
ATOM 603 O O . THR A 1 83 ? -5.804 5.262 0.369 1.00 96.12 83 THR A O 1
ATOM 606 N N . ARG A 1 84 ? -4.886 5.575 -1.669 1.00 95.31 84 ARG A N 1
ATOM 607 C CA . ARG A 1 84 ? -6.149 5.919 -2.339 1.00 95.31 84 ARG A CA 1
ATOM 608 C C . ARG A 1 84 ? -7.150 4.768 -2.275 1.00 95.31 84 ARG A C 1
ATOM 610 O O . ARG A 1 84 ? -8.278 4.993 -1.850 1.00 95.31 84 ARG A O 1
ATOM 617 N N . ALA A 1 85 ? -6.746 3.560 -2.659 1.00 93.75 85 ALA A N 1
ATOM 618 C CA . ALA A 1 85 ? -7.635 2.400 -2.633 1.00 93.75 85 ALA A CA 1
ATOM 619 C C . ALA A 1 85 ? -8.105 2.060 -1.207 1.00 93.75 85 ALA A C 1
ATOM 621 O O . ALA A 1 85 ? -9.262 1.698 -1.003 1.00 93.75 85 ALA A O 1
ATOM 622 N N . VAL A 1 86 ? -7.237 2.235 -0.202 1.00 95.25 86 VAL A N 1
ATOM 623 C CA . VAL A 1 86 ? -7.623 2.075 1.207 1.00 95.25 86 VAL A CA 1
ATOM 624 C C . VAL A 1 86 ? -8.667 3.106 1.622 1.00 95.25 86 VAL A C 1
ATOM 626 O O . VAL A 1 86 ? -9.620 2.740 2.302 1.00 95.25 86 VAL A O 1
ATOM 629 N N . ALA A 1 87 ? -8.513 4.370 1.221 1.00 93.62 87 ALA A N 1
ATOM 630 C CA . ALA A 1 87 ? -9.510 5.399 1.501 1.00 93.62 87 ALA A CA 1
ATOM 631 C C . ALA A 1 87 ? -10.873 5.025 0.896 1.00 93.62 87 ALA A C 1
ATOM 633 O O . ALA A 1 87 ? -11.852 4.974 1.629 1.00 93.62 87 ALA A O 1
ATOM 634 N N . GLU A 1 88 ? -10.909 4.646 -0.384 1.00 92.75 88 GLU A N 1
ATOM 635 C CA . GLU A 1 88 ? -12.143 4.239 -1.077 1.00 92.75 88 GLU A CA 1
ATOM 636 C C . GLU A 1 88 ? -12.796 2.989 -0.467 1.00 92.75 88 GLU A C 1
ATOM 638 O O . GLU A 1 88 ? -14.014 2.854 -0.457 1.00 92.75 88 GLU A O 1
ATOM 643 N N . ALA A 1 89 ? -12.005 2.054 0.068 1.00 90.31 89 ALA A N 1
ATOM 644 C CA . ALA A 1 89 ? -12.529 0.864 0.738 1.00 90.31 89 ALA A CA 1
ATOM 645 C C . ALA A 1 89 ? -13.152 1.150 2.120 1.00 90.31 89 ALA A C 1
ATOM 647 O O . ALA A 1 89 ? -13.858 0.280 2.656 1.00 90.31 89 ALA A O 1
ATOM 648 N N . MET A 1 90 ? -12.836 2.308 2.707 1.00 87.38 90 MET A N 1
ATOM 649 C CA . MET A 1 90 ? -13.258 2.740 4.042 1.00 87.38 90 MET A CA 1
ATOM 650 C C . MET A 1 90 ? -14.363 3.808 4.021 1.00 87.38 90 MET A C 1
ATOM 652 O O . MET A 1 90 ? -14.935 4.075 5.080 1.00 87.38 90 MET A O 1
ATOM 656 N N . GLU A 1 91 ? -14.644 4.404 2.859 1.00 83.69 91 GLU A N 1
ATOM 657 C CA . GLU A 1 91 ? -15.845 5.214 2.593 1.00 83.69 91 GLU A CA 1
ATOM 658 C C . GLU A 1 91 ? -17.115 4.344 2.538 1.00 83.69 91 GLU A C 1
ATOM 660 O O . GLU A 1 91 ? -18.156 4.817 3.052 1.00 83.69 91 GLU A O 1
#